Protein AF-A0A9R1VV46-F1 (afdb_monomer_lite)

Radius of gyration: 13.92 Å; chains: 1; bounding box: 42×30×29 Å

Foldseek 3Di:
DVCVVVVVDPFDALVVLVVCLVPDPDPDPVNVLSVVQNVCCVQFNPDPPRGTDCVVVVPDDPPDPPVPDPVVVVSVVRVVVVVVPDDDD

Structure (mmCIF, N/CA/C/O backbone):
data_AF-A0A9R1VV46-F1
#
_entry.id   AF-A0A9R1VV46-F1
#
loop_
_atom_site.group_PDB
_atom_site.id
_atom_site.type_symbol
_atom_site.label_atom_id
_atom_site.label_alt_id
_atom_site.label_comp_id
_atom_site.label_asym_id
_atom_site.label_entity_id
_atom_site.label_seq_id
_atom_site.pdbx_PDB_ins_code
_atom_site.Cartn_x
_atom_site.Cartn_y
_atom_site.Cartn_z
_atom_site.occupancy
_atom_site.B_iso_or_equiv
_atom_site.auth_seq_id
_atom_site.auth_comp_id
_atom_site.auth_asym_id
_atom_site.auth_atom_id
_atom_site.pdbx_PDB_model_num
ATOM 1 N N . MET A 1 1 ? -11.783 10.663 -0.814 1.00 59.41 1 MET A N 1
ATOM 2 C CA . MET A 1 1 ? -11.952 9.918 0.455 1.00 59.41 1 MET A CA 1
ATOM 3 C C . MET A 1 1 ? -10.819 10.223 1.426 1.00 59.41 1 MET A C 1
ATOM 5 O O . MET A 1 1 ? -11.081 10.962 2.359 1.00 59.41 1 MET A O 1
ATOM 9 N N . ILE A 1 2 ? -9.564 9.836 1.168 1.00 58.78 2 ILE A N 1
ATOM 10 C CA . ILE A 1 2 ? -8.426 10.206 2.042 1.00 58.78 2 ILE A CA 1
ATOM 11 C C . ILE A 1 2 ? -8.186 11.716 2.135 1.00 58.78 2 ILE A C 1
ATOM 13 O O . ILE A 1 2 ? -8.070 12.252 3.229 1.00 58.78 2 ILE A O 1
ATOM 17 N N . GLN A 1 3 ? -8.235 12.446 1.016 1.00 56.25 3 GLN A N 1
ATOM 18 C CA . GLN A 1 3 ? -8.104 13.907 1.076 1.00 56.25 3 GLN A CA 1
ATOM 19 C C . GLN A 1 3 ? -9.221 14.581 1.885 1.00 56.25 3 GLN A C 1
ATOM 21 O O . GLN A 1 3 ? -9.012 15.663 2.409 1.00 56.25 3 GLN A O 1
ATOM 26 N N . GLN A 1 4 ? -10.394 13.946 2.026 1.00 60.41 4 GLN A N 1
ATOM 27 C CA . GLN A 1 4 ? -11.455 14.461 2.896 1.00 60.41 4 GLN A CA 1
ATOM 28 C C . GLN A 1 4 ? -11.176 14.173 4.377 1.00 60.41 4 GLN A C 1
ATOM 30 O O . GLN A 1 4 ? -11.545 14.998 5.204 1.00 60.41 4 GLN A O 1
ATOM 35 N N . GLN A 1 5 ? -10.507 13.058 4.706 1.00 63.03 5 GLN A N 1
ATOM 36 C CA . GLN A 1 5 ? -10.076 12.748 6.078 1.00 63.03 5 GLN A CA 1
ATOM 37 C C . GLN A 1 5 ? -9.013 13.732 6.576 1.00 63.03 5 GLN A C 1
ATOM 39 O O . GLN A 1 5 ? -9.055 14.144 7.729 1.00 63.03 5 GLN A O 1
ATOM 44 N N . PHE A 1 6 ? -8.113 14.162 5.692 1.00 66.88 6 PHE A N 1
ATOM 45 C CA . PHE A 1 6 ? -7.021 15.079 6.026 1.00 66.88 6 PHE A CA 1
ATOM 46 C C . PHE A 1 6 ? -7.217 16.481 5.433 1.00 66.88 6 PHE A C 1
ATOM 48 O O . PHE A 1 6 ? -6.256 17.207 5.218 1.00 66.88 6 PHE A O 1
ATOM 55 N N . LYS A 1 7 ? -8.467 16.896 5.180 1.00 58.75 7 LYS A N 1
ATOM 56 C CA . LYS A 1 7 ? -8.822 18.189 4.549 1.00 58.75 7 LYS A CA 1
ATOM 57 C C . LYS A 1 7 ? -8.254 19.423 5.270 1.00 58.75 7 LYS A C 1
ATOM 59 O O . LYS A 1 7 ? -8.197 20.495 4.677 1.00 58.75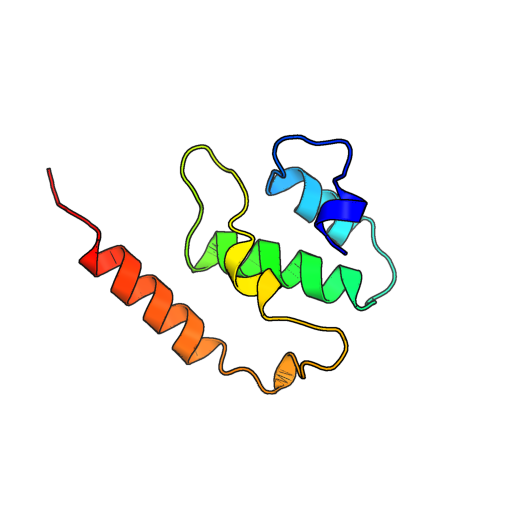 7 LYS A O 1
ATOM 64 N N . LYS A 1 8 ? -7.894 19.281 6.550 1.00 54.97 8 LYS A N 1
ATOM 65 C CA . LYS A 1 8 ? -7.287 20.326 7.387 1.00 54.97 8 LYS A CA 1
ATOM 66 C C . LYS A 1 8 ? -5.766 20.418 7.237 1.00 54.97 8 LYS A C 1
ATOM 68 O O . LYS A 1 8 ? -5.204 21.459 7.558 1.00 54.97 8 LYS A O 1
ATOM 73 N N . ASP A 1 9 ? -5.123 19.367 6.740 1.00 57.72 9 ASP A N 1
ATOM 74 C CA . ASP A 1 9 ? -3.679 19.297 6.575 1.00 57.72 9 ASP A CA 1
ATOM 75 C C . ASP A 1 9 ? -3.317 19.593 5.121 1.00 57.72 9 ASP A C 1
ATOM 77 O O . ASP A 1 9 ? -3.583 18.811 4.209 1.00 57.72 9 ASP A O 1
ATOM 81 N N . SER A 1 10 ? -2.655 20.725 4.895 1.00 58.16 10 SER A N 1
ATOM 82 C CA . SER A 1 10 ? -2.093 21.086 3.588 1.00 58.16 10 SER A CA 1
ATOM 83 C C . SER A 1 10 ? -1.004 20.108 3.1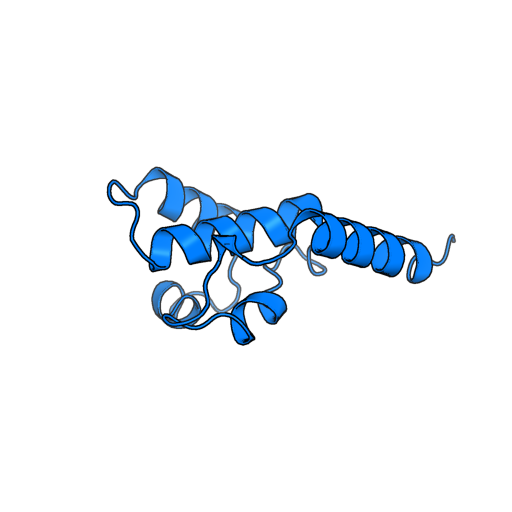20 1.00 58.16 10 SER A C 1
ATOM 85 O O . SER A 1 10 ? -0.675 20.068 1.935 1.00 58.16 10 SER A O 1
ATOM 87 N N . ILE A 1 11 ? -0.458 19.294 4.034 1.00 63.75 11 ILE A N 1
ATOM 88 C CA . ILE A 1 11 ? 0.504 18.225 3.756 1.00 63.75 11 ILE A CA 1
ATOM 89 C C . ILE A 1 11 ? 0.152 17.001 4.600 1.00 63.75 11 ILE A C 1
ATOM 91 O O . ILE A 1 11 ? 0.273 17.019 5.824 1.00 63.75 11 ILE A O 1
ATOM 95 N N . ILE A 1 12 ? -0.199 15.901 3.940 1.00 72.31 12 ILE A N 1
ATOM 96 C CA . ILE A 1 12 ? -0.527 14.648 4.618 1.00 72.31 12 ILE A CA 1
ATOM 97 C C . ILE A 1 12 ? 0.778 13.911 4.928 1.00 72.31 12 ILE A C 1
ATOM 99 O O . ILE A 1 12 ? 1.517 13.512 4.022 1.00 72.31 12 ILE A O 1
ATOM 103 N N . ARG A 1 13 ? 1.076 13.769 6.223 1.00 75.31 13 ARG A N 1
ATOM 104 C CA . ARG A 1 13 ? 2.279 13.101 6.743 1.00 75.31 13 ARG A CA 1
ATOM 105 C C . ARG A 1 13 ? 1.996 11.639 7.080 1.00 75.31 13 ARG A C 1
ATOM 107 O O . ARG A 1 13 ? 0.916 11.314 7.572 1.00 75.31 13 ARG A O 1
ATOM 114 N N . LEU A 1 14 ? 3.008 10.782 6.924 1.00 76.12 14 LEU A N 1
ATOM 115 C CA . LEU A 1 14 ? 2.908 9.351 7.247 1.00 76.12 14 LEU A CA 1
ATOM 116 C C . LEU A 1 14 ? 2.493 9.096 8.705 1.00 76.12 14 LEU A C 1
ATOM 118 O O . LEU A 1 14 ? 1.734 8.173 8.988 1.00 76.12 14 LEU A O 1
ATOM 122 N N . SER A 1 15 ? 2.968 9.933 9.631 1.00 79.12 15 SER A N 1
ATOM 123 C CA . SER A 1 15 ? 2.657 9.826 11.060 1.00 79.12 15 SER A CA 1
ATOM 124 C C . SER A 1 15 ? 1.173 10.040 11.364 1.00 79.12 15 SER A C 1
ATOM 126 O O . SER A 1 15 ? 0.617 9.326 12.196 1.00 79.12 15 SER A O 1
ATOM 128 N N . ALA A 1 16 ? 0.513 10.968 10.666 1.00 80.81 16 ALA A N 1
ATOM 129 C CA . ALA A 1 16 ? -0.920 11.204 10.818 1.00 80.81 16 ALA A CA 1
ATOM 130 C C . ALA A 1 16 ? -1.730 9.993 10.332 1.00 80.81 16 ALA A C 1
ATOM 132 O O . ALA A 1 16 ? -2.628 9.533 11.033 1.00 80.81 16 ALA A O 1
ATOM 133 N N . ILE A 1 17 ? -1.352 9.419 9.183 1.00 82.31 17 ILE A N 1
ATOM 134 C CA . ILE A 1 17 ? -1.986 8.208 8.640 1.00 82.31 17 ILE A CA 1
ATOM 135 C C . ILE A 1 17 ? -1.803 7.024 9.595 1.00 82.31 17 ILE A C 1
ATOM 137 O O . ILE A 1 17 ? -2.776 6.351 9.927 1.00 82.31 17 ILE A O 1
ATOM 141 N N . LYS A 1 18 ? -0.581 6.802 10.096 1.00 84.62 18 LYS A N 1
ATOM 142 C CA . LYS A 1 18 ? -0.295 5.759 11.091 1.00 84.62 18 LYS A CA 1
ATOM 143 C C . LYS A 1 18 ? -1.195 5.898 12.321 1.00 84.62 18 LYS A C 1
ATOM 145 O O . LYS A 1 18 ? -1.771 4.908 12.759 1.00 84.62 18 LYS A O 1
ATOM 150 N N . ASN A 1 19 ? -1.325 7.105 12.869 1.00 84.44 19 ASN A N 1
ATOM 151 C CA . ASN A 1 19 ? -2.142 7.332 14.061 1.00 84.44 19 ASN A CA 1
ATOM 152 C C . ASN A 1 19 ? -3.622 7.015 13.808 1.00 84.44 19 ASN A C 1
ATOM 154 O O . ASN A 1 19 ? -4.253 6.408 14.666 1.00 84.44 19 ASN A O 1
ATOM 158 N N . VAL A 1 20 ? -4.149 7.360 12.628 1.00 84.69 20 VAL A N 1
ATOM 159 C CA . VAL A 1 20 ? -5.525 7.017 12.224 1.00 84.69 20 VAL A CA 1
ATOM 160 C C . VAL A 1 20 ? -5.711 5.506 12.080 1.00 84.69 20 VAL A C 1
ATOM 162 O O . VAL A 1 20 ? -6.729 4.975 12.513 1.00 84.69 20 VAL A O 1
ATOM 165 N N . ILE A 1 21 ? -4.741 4.793 11.501 1.00 85.31 21 ILE A N 1
ATOM 166 C CA . ILE A 1 21 ? -4.795 3.327 11.377 1.00 85.31 21 ILE A CA 1
ATOM 167 C C . ILE A 1 21 ? -4.825 2.677 12.763 1.00 85.31 21 ILE A C 1
ATOM 169 O O . ILE A 1 21 ? -5.658 1.812 13.006 1.00 85.31 21 ILE A O 1
ATOM 173 N N . VAL A 1 22 ? -3.949 3.110 13.676 1.00 86.12 22 VAL A N 1
ATOM 174 C CA . VAL A 1 22 ? -3.845 2.547 15.033 1.00 86.12 22 VAL A CA 1
ATOM 175 C C . VAL A 1 22 ? -5.079 2.859 15.885 1.00 86.12 22 VAL A C 1
ATOM 177 O O . VAL A 1 22 ? -5.465 2.039 16.711 1.00 86.12 22 VAL A O 1
ATOM 180 N N . SER A 1 23 ? -5.710 4.022 15.699 1.00 83.69 23 SER A N 1
ATOM 181 C CA . SER A 1 23 ? -6.924 4.394 16.437 1.00 83.69 23 SER A CA 1
ATOM 182 C C . SER A 1 23 ? -8.210 3.800 15.856 1.00 83.69 23 SER A C 1
ATOM 184 O O . SER A 1 23 ? -9.254 3.841 16.508 1.00 83.69 23 SER A O 1
ATOM 186 N N . THR A 1 24 ? -8.161 3.255 14.639 1.00 83.31 24 THR A N 1
ATOM 187 C CA . THR A 1 24 ? -9.327 2.671 13.976 1.00 83.31 24 THR A CA 1
ATOM 188 C C . THR A 1 24 ? -9.569 1.248 14.471 1.00 83.31 24 THR A C 1
ATOM 190 O O . THR A 1 24 ? -8.694 0.392 14.410 1.00 83.31 24 THR A O 1
ATOM 193 N N . THR A 1 25 ? -10.796 0.971 14.907 1.00 80.12 25 THR A N 1
ATOM 194 C CA . THR A 1 25 ? -11.227 -0.349 15.399 1.00 80.12 25 THR A CA 1
ATOM 195 C C . THR A 1 25 ? -11.948 -1.196 14.350 1.00 80.12 25 THR A C 1
ATOM 197 O O . THR A 1 25 ? -12.171 -2.383 14.573 1.00 80.12 25 THR A O 1
ATOM 200 N N . GLN A 1 26 ? -12.313 -0.617 13.201 1.00 82.88 26 GLN A N 1
ATOM 201 C CA . GLN A 1 26 ? -13.052 -1.294 12.132 1.00 82.88 26 GLN A CA 1
ATOM 202 C C . GLN A 1 26 ? -12.259 -1.308 10.824 1.00 82.88 26 GLN A C 1
ATOM 204 O O . GLN A 1 26 ? -11.763 -0.279 10.373 1.00 82.88 26 GLN A O 1
ATOM 209 N N . VAL A 1 27 ? -12.198 -2.466 10.167 1.00 80.69 27 VAL A N 1
ATOM 210 C CA . VAL A 1 27 ? -11.533 -2.620 8.863 1.00 80.69 27 VAL A CA 1
ATOM 211 C C . VAL A 1 27 ? -12.488 -2.194 7.743 1.00 80.69 27 VAL A C 1
ATOM 213 O O . VAL A 1 27 ? -13.025 -3.015 6.999 1.00 80.69 27 VAL A O 1
ATOM 216 N N . ASP A 1 28 ? -12.734 -0.890 7.644 1.00 83.88 28 ASP A N 1
ATOM 217 C CA . ASP A 1 28 ? -13.555 -0.295 6.591 1.00 83.88 28 ASP A CA 1
ATOM 218 C C . ASP A 1 28 ? -12.728 0.031 5.328 1.00 83.88 28 ASP A C 1
ATOM 220 O O . ASP A 1 28 ? -11.512 -0.176 5.248 1.00 83.88 28 ASP A O 1
ATOM 224 N N . PHE A 1 29 ? -13.388 0.532 4.283 1.00 81.75 29 PHE A N 1
ATOM 225 C CA . PHE A 1 29 ? -12.697 0.914 3.047 1.00 81.75 29 PHE A CA 1
ATOM 226 C C . PHE A 1 29 ? -11.654 2.023 3.280 1.00 81.75 29 PHE A C 1
ATOM 228 O O . PHE A 1 29 ? -10.619 2.042 2.615 1.00 81.75 29 PHE A O 1
ATOM 235 N N . ASN A 1 30 ? -11.883 2.920 4.245 1.00 81.81 30 ASN A N 1
ATOM 236 C CA . ASN A 1 30 ? -10.928 3.975 4.569 1.00 81.81 30 ASN A CA 1
ATOM 237 C C . ASN A 1 30 ? -9.684 3.418 5.264 1.00 81.81 30 ASN A C 1
ATOM 239 O O . ASN A 1 30 ? -8.581 3.860 4.957 1.00 81.81 30 ASN A O 1
ATOM 243 N N . PHE A 1 31 ? -9.835 2.425 6.143 1.00 85.12 31 PHE A N 1
ATOM 244 C CA . PHE A 1 31 ? -8.722 1.701 6.745 1.00 85.12 31 PHE A CA 1
ATOM 245 C C . PHE A 1 31 ? -7.849 1.056 5.669 1.00 85.12 31 PHE A C 1
ATOM 247 O O . PHE A 1 31 ? -6.637 1.263 5.659 1.00 85.12 31 PHE A O 1
ATOM 254 N N . LYS A 1 32 ? -8.463 0.346 4.709 1.00 86.00 32 LYS A N 1
ATOM 255 C CA . LYS A 1 32 ? -7.739 -0.274 3.585 1.00 86.00 32 LYS A CA 1
ATOM 256 C C . LYS A 1 32 ? -6.976 0.765 2.764 1.00 86.00 32 LYS A C 1
ATOM 258 O O . LYS A 1 32 ? -5.806 0.560 2.458 1.00 86.00 32 LYS A O 1
ATOM 263 N N . LEU A 1 33 ? -7.605 1.901 2.454 1.00 84.25 33 LEU A N 1
ATOM 264 C CA . LEU A 1 33 ? -6.935 2.995 1.751 1.00 84.25 33 LEU A CA 1
ATOM 265 C C . LEU A 1 33 ? -5.775 3.582 2.564 1.00 84.25 33 LEU A C 1
ATOM 267 O O . LEU A 1 33 ? -4.700 3.782 2.009 1.00 84.25 33 LEU A O 1
ATOM 271 N N . ASN A 1 34 ? -5.966 3.843 3.860 1.00 84.75 34 ASN A N 1
ATOM 272 C CA . ASN A 1 34 ? -4.927 4.395 4.734 1.00 84.75 34 ASN A CA 1
ATOM 273 C C . ASN A 1 34 ? -3.730 3.446 4.837 1.00 84.75 34 ASN A C 1
ATOM 275 O O . ASN A 1 34 ? -2.583 3.881 4.717 1.00 84.75 34 ASN A O 1
ATOM 279 N N . PHE A 1 35 ? -3.996 2.147 4.980 1.00 86.06 35 PHE A N 1
ATOM 280 C CA . PHE A 1 35 ? -2.971 1.111 4.969 1.00 86.06 35 PHE A CA 1
ATOM 281 C C . PHE A 1 35 ? -2.206 1.075 3.644 1.00 86.06 35 PHE A C 1
ATOM 283 O O . PHE A 1 35 ? -0.981 1.024 3.654 1.00 86.06 35 PHE A O 1
ATOM 290 N N . LEU A 1 36 ? -2.898 1.175 2.506 1.00 85.81 36 LEU A N 1
ATOM 291 C CA . LEU A 1 36 ? -2.249 1.234 1.195 1.00 85.81 36 LEU A CA 1
ATOM 292 C C . LEU A 1 36 ? -1.346 2.459 1.046 1.00 85.81 36 LEU A C 1
ATOM 294 O O . LEU A 1 36 ? -0.247 2.335 0.513 1.00 85.81 36 LEU A O 1
ATOM 298 N N . VAL A 1 37 ? -1.761 3.630 1.543 1.00 84.00 37 VAL A N 1
ATOM 299 C CA . VAL A 1 37 ? -0.893 4.822 1.517 1.00 84.00 37 VAL A CA 1
ATOM 300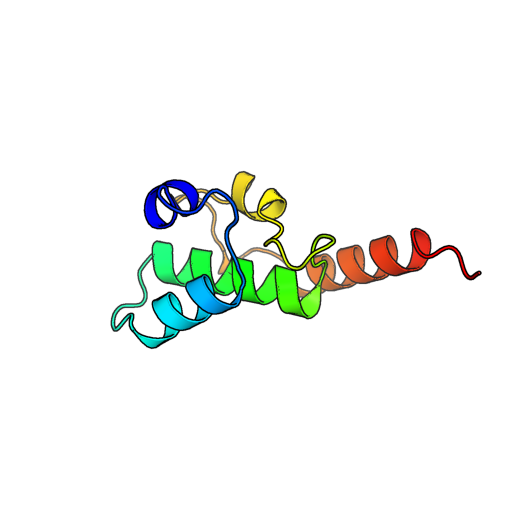 C C . VAL A 1 37 ? 0.380 4.561 2.299 1.00 84.00 37 VAL A C 1
ATOM 302 O O . VAL A 1 37 ? 1.466 4.859 1.807 1.00 84.00 37 VAL A O 1
ATOM 305 N N . LEU A 1 38 ? 0.240 4.008 3.506 1.00 85.44 38 LEU A N 1
ATOM 306 C CA . LEU A 1 38 ? 1.368 3.673 4.361 1.00 85.44 38 LEU A CA 1
ATOM 307 C C . LEU A 1 38 ? 2.288 2.669 3.655 1.00 85.44 38 LEU A C 1
ATOM 309 O O . LEU A 1 38 ? 3.479 2.925 3.533 1.00 85.44 38 LEU A O 1
ATOM 313 N N . PHE A 1 39 ? 1.724 1.591 3.110 1.00 85.44 39 PHE A N 1
ATOM 314 C CA . PHE A 1 39 ? 2.455 0.556 2.388 1.00 85.44 39 PHE A CA 1
ATOM 315 C C . PHE A 1 39 ? 3.258 1.124 1.212 1.00 85.44 39 PHE A C 1
ATOM 317 O O . PHE A 1 39 ? 4.474 0.948 1.164 1.00 85.44 39 PHE A O 1
ATOM 324 N N . VAL A 1 40 ? 2.618 1.860 0.297 1.00 82.12 40 VAL A N 1
ATOM 325 C CA . VAL A 1 40 ? 3.308 2.402 -0.885 1.00 82.12 40 VAL A CA 1
ATOM 326 C C . VAL A 1 40 ? 4.393 3.399 -0.483 1.00 82.12 40 VAL A C 1
ATOM 328 O O . VAL A 1 40 ? 5.493 3.372 -1.028 1.00 82.12 40 VAL A O 1
ATOM 331 N N . ASN A 1 41 ? 4.123 4.267 0.488 1.00 79.69 41 ASN A N 1
ATOM 332 C CA . ASN A 1 41 ? 5.105 5.265 0.903 1.00 79.69 41 ASN A CA 1
ATOM 333 C C . ASN A 1 41 ? 6.273 4.680 1.703 1.00 79.69 41 ASN A C 1
ATOM 335 O O . ASN A 1 41 ? 7.334 5.296 1.752 1.00 79.69 41 ASN A O 1
ATOM 339 N N . THR A 1 42 ? 6.090 3.525 2.342 1.00 80.38 42 THR A N 1
ATOM 340 C CA . THR A 1 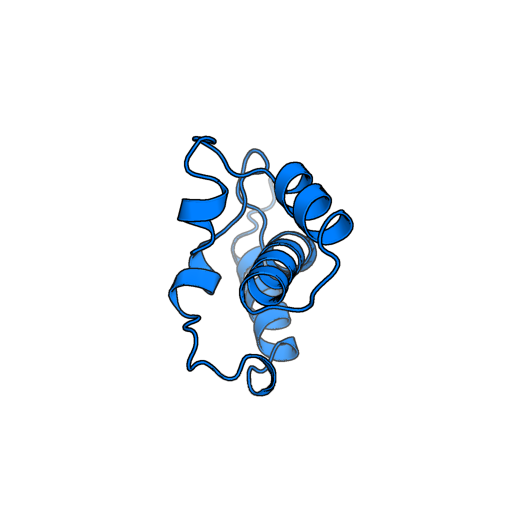42 ? 7.161 2.834 3.065 1.00 80.38 42 THR A CA 1
ATOM 341 C C . THR A 1 42 ? 7.994 1.941 2.146 1.00 80.38 42 THR A C 1
ATOM 343 O O . THR A 1 42 ? 9.212 1.929 2.283 1.00 80.38 42 THR A O 1
ATOM 346 N N . PHE A 1 43 ? 7.369 1.209 1.219 1.00 74.88 43 PHE A N 1
ATOM 347 C CA . PHE A 1 43 ? 8.055 0.187 0.417 1.00 74.88 43 PHE A CA 1
ATOM 348 C C . PHE A 1 43 ? 8.421 0.613 -1.005 1.00 74.88 43 PHE A C 1
ATOM 350 O O . PHE A 1 43 ? 9.338 0.037 -1.580 1.00 74.88 43 PHE A O 1
ATOM 357 N N . CYS A 1 44 ? 7.697 1.562 -1.598 1.00 71.38 44 CYS A N 1
ATOM 358 C CA . CYS A 1 44 ? 7.834 1.886 -3.017 1.00 71.38 44 CYS A CA 1
ATOM 359 C C . CYS A 1 44 ? 8.528 3.231 -3.221 1.00 71.38 44 CYS A C 1
ATOM 361 O O . CYS A 1 44 ? 9.695 3.285 -3.584 1.00 71.38 44 CYS A O 1
ATOM 363 N N . GLU A 1 45 ? 7.801 4.322 -2.991 1.00 66.75 45 GLU A N 1
ATOM 364 C CA . GLU A 1 45 ? 8.249 5.677 -3.302 1.00 66.75 45 GLU A CA 1
ATOM 365 C C . GLU A 1 45 ? 7.648 6.634 -2.267 1.00 66.75 45 GLU A C 1
ATOM 367 O O . GLU A 1 45 ? 6.430 6.828 -2.207 1.00 66.75 45 GLU A O 1
ATOM 372 N N . SER A 1 46 ? 8.507 7.250 -1.454 1.00 62.81 46 SER A N 1
ATOM 373 C CA . SER A 1 46 ? 8.130 8.420 -0.659 1.00 62.81 46 SER A CA 1
ATOM 374 C C . SER A 1 46 ? 8.460 9.682 -1.452 1.00 62.81 46 SER A C 1
ATOM 376 O O . SER A 1 46 ? 9.465 9.736 -2.161 1.00 62.81 46 SER A O 1
ATOM 378 N N . THR A 1 47 ? 7.609 10.707 -1.375 1.00 59.94 47 THR A N 1
ATOM 379 C CA . THR A 1 47 ? 7.947 11.987 -2.016 1.00 59.94 47 THR A CA 1
ATOM 380 C C . THR A 1 47 ? 8.960 12.757 -1.170 1.00 59.94 47 THR A C 1
ATOM 382 O O . THR A 1 47 ? 9.038 12.588 0.054 1.00 59.94 47 THR A O 1
ATOM 385 N N . SER A 1 48 ? 9.731 13.632 -1.817 1.00 57.25 48 SER A N 1
ATOM 386 C CA . SER A 1 48 ? 10.670 14.522 -1.137 1.00 57.25 48 SER A CA 1
ATOM 387 C C . SER A 1 48 ? 9.980 15.300 -0.003 1.00 57.25 48 SER A C 1
ATOM 389 O O . SER A 1 48 ? 8.819 15.700 -0.100 1.00 57.25 48 SER A O 1
ATOM 391 N N . MET A 1 49 ? 10.697 15.487 1.111 1.00 58.75 49 MET A N 1
ATOM 392 C CA . MET A 1 49 ? 10.203 16.134 2.342 1.00 58.75 49 MET A CA 1
ATOM 393 C C . MET A 1 49 ? 9.097 15.378 3.112 1.00 58.75 49 MET A C 1
ATOM 395 O O . MET A 1 49 ? 8.371 15.987 3.899 1.00 58.75 49 MET A O 1
ATOM 399 N N . GLY A 1 50 ? 8.965 14.058 2.938 1.00 58.50 50 GLY A N 1
ATOM 400 C CA . GLY A 1 50 ? 8.110 13.228 3.799 1.00 58.50 50 GLY A CA 1
ATOM 401 C C . GLY A 1 50 ? 6.607 13.420 3.577 1.00 58.50 50 GLY A C 1
ATOM 402 O O . GLY A 1 50 ? 5.806 13.133 4.474 1.00 58.50 50 GLY A O 1
ATOM 403 N N . ARG A 1 51 ? 6.210 13.918 2.397 1.00 65.50 51 ARG A N 1
ATOM 404 C CA . ARG A 1 51 ? 4.797 13.954 1.999 1.00 65.50 51 ARG A CA 1
ATOM 405 C C . ARG A 1 51 ? 4.387 12.584 1.467 1.00 65.50 51 ARG A C 1
ATOM 407 O O . ARG A 1 51 ? 5.173 11.894 0.812 1.00 65.50 51 ARG A O 1
ATOM 414 N N . CYS A 1 52 ? 3.147 12.194 1.734 1.00 67.56 52 CYS A N 1
ATOM 415 C CA . CYS A 1 52 ? 2.628 10.941 1.202 1.00 67.56 52 CYS A CA 1
ATOM 416 C C . CYS A 1 52 ? 2.406 11.055 -0.312 1.00 67.56 52 CYS A C 1
ATOM 418 O O . CYS A 1 52 ? 1.656 11.924 -0.761 1.00 67.56 52 CYS A O 1
ATOM 420 N N . ASN A 1 53 ? 2.982 10.144 -1.093 1.00 69.75 53 ASN A N 1
ATOM 421 C CA . ASN A 1 53 ? 2.580 9.903 -2.467 1.00 69.75 53 ASN A CA 1
ATOM 422 C C . ASN A 1 53 ? 1.155 9.333 -2.472 1.00 69.75 53 ASN A C 1
ATOM 424 O O . ASN A 1 53 ? 0.907 8.241 -1.955 1.00 69.75 53 ASN A O 1
ATOM 428 N N . MET A 1 54 ? 0.216 10.099 -3.026 1.00 70.25 54 MET A N 1
ATOM 429 C CA . MET A 1 54 ? -1.197 9.722 -3.148 1.00 70.25 54 MET A CA 1
ATOM 430 C C . MET A 1 54 ? -1.592 9.316 -4.562 1.00 70.25 54 MET A C 1
ATOM 432 O O . MET A 1 54 ? -2.734 8.917 -4.784 1.00 70.25 54 MET A O 1
ATOM 436 N N . PHE A 1 55 ? -0.661 9.404 -5.511 1.00 71.88 55 PHE A N 1
ATOM 437 C CA . PHE A 1 55 ? -0.901 9.082 -6.910 1.00 71.88 55 PHE A CA 1
ATOM 438 C C . PHE A 1 55 ? -1.513 7.683 -7.130 1.00 71.88 55 PHE A C 1
ATOM 440 O O . PHE A 1 55 ? -2.524 7.600 -7.831 1.00 71.88 55 PHE A O 1
ATOM 447 N N . PRO A 1 56 ? -1.047 6.603 -6.465 1.00 69.69 56 PRO A N 1
ATOM 448 C CA . PRO A 1 56 ? -1.613 5.264 -6.665 1.00 69.69 56 PRO A CA 1
ATOM 449 C C . PRO A 1 56 ? -3.075 5.160 -6.218 1.00 69.69 56 PRO A C 1
ATOM 451 O O . PRO A 1 56 ? -3.861 4.408 -6.785 1.00 69.69 56 PRO A O 1
ATOM 454 N N . LEU A 1 57 ? -3.472 5.950 -5.219 1.00 72.38 57 LEU A N 1
ATOM 455 C CA . LEU A 1 57 ? -4.823 5.925 -4.657 1.00 72.38 57 LEU A CA 1
ATOM 456 C C . LEU A 1 57 ? -5.844 6.577 -5.586 1.00 72.38 57 LEU A C 1
ATOM 458 O O . LEU A 1 57 ? -7.036 6.324 -5.435 1.00 72.38 57 LEU A O 1
ATOM 462 N N . SER A 1 58 ? -5.399 7.412 -6.532 1.00 73.94 58 SER A N 1
ATOM 463 C CA . SER A 1 58 ? -6.290 8.018 -7.526 1.00 73.94 58 SER A CA 1
ATOM 464 C C . SER A 1 58 ? -6.912 6.978 -8.468 1.00 73.94 58 SER A C 1
ATOM 466 O O . SER A 1 58 ? -8.014 7.193 -8.967 1.00 73.94 58 SER A O 1
ATOM 468 N N . TYR A 1 59 ? -6.260 5.821 -8.624 1.00 74.88 59 TYR A N 1
ATOM 469 C CA . TYR A 1 59 ? -6.731 4.694 -9.431 1.00 74.88 59 TYR A CA 1
ATOM 470 C C . TYR A 1 59 ? -7.601 3.699 -8.644 1.00 74.88 59 TYR A C 1
ATOM 472 O O . TYR A 1 59 ? -8.217 2.812 -9.236 1.00 74.88 59 TYR A O 1
ATOM 480 N N . ILE A 1 60 ? -7.680 3.835 -7.314 1.00 80.69 60 ILE A N 1
ATOM 481 C CA . ILE A 1 60 ? -8.431 2.919 -6.449 1.00 80.69 60 ILE A CA 1
ATOM 482 C C . ILE A 1 60 ? -9.795 3.524 -6.117 1.00 80.69 60 ILE A C 1
ATOM 484 O O . ILE A 1 60 ? -9.919 4.571 -5.482 1.00 80.69 60 ILE A O 1
ATOM 488 N N . SER A 1 61 ? -10.848 2.816 -6.514 1.00 78.81 61 SER A N 1
ATOM 489 C CA . SER A 1 61 ? -12.238 3.154 -6.224 1.00 78.81 61 SER A CA 1
ATOM 490 C C . SER A 1 61 ? -12.865 2.124 -5.282 1.00 78.81 61 SER A C 1
ATOM 492 O O . SER A 1 61 ? -12.326 1.042 -5.075 1.00 78.81 61 SER A O 1
ATOM 494 N N . ARG A 1 62 ? -14.062 2.410 -4.751 1.00 75.50 62 ARG A N 1
ATOM 495 C CA . ARG A 1 62 ? -14.827 1.440 -3.938 1.00 75.50 62 ARG A CA 1
ATOM 496 C C . ARG A 1 62 ? -15.168 0.137 -4.670 1.00 75.50 62 ARG A C 1
ATOM 498 O O . ARG A 1 62 ? -15.515 -0.836 -4.015 1.00 75.50 62 ARG A O 1
ATOM 505 N N . ARG A 1 63 ? -15.121 0.138 -6.005 1.00 79.75 63 ARG A N 1
ATOM 506 C CA . ARG A 1 63 ? -15.372 -1.038 -6.851 1.00 79.75 63 ARG A CA 1
ATOM 507 C C . ARG A 1 63 ? -14.088 -1.768 -7.238 1.00 79.75 63 ARG A C 1
ATOM 509 O O . ARG A 1 63 ? -14.163 -2.824 -7.849 1.00 79.75 63 ARG A O 1
ATOM 516 N N . THR A 1 64 ? -12.931 -1.191 -6.927 1.00 82.19 64 THR A N 1
ATOM 517 C CA . THR A 1 64 ? -11.642 -1.803 -7.219 1.00 82.19 64 THR A CA 1
ATOM 518 C C . THR A 1 64 ? -11.414 -2.939 -6.235 1.00 82.19 64 THR A C 1
ATOM 520 O O . THR A 1 64 ? -11.408 -2.726 -5.021 1.00 82.19 64 THR A O 1
ATOM 523 N N . ASP A 1 65 ? -11.216 -4.142 -6.762 1.00 82.50 65 ASP A N 1
ATOM 524 C CA . ASP A 1 65 ? -10.814 -5.285 -5.958 1.00 82.50 65 ASP A CA 1
ATOM 525 C C . ASP A 1 65 ? -9.326 -5.165 -5.606 1.00 82.50 65 ASP A C 1
ATOM 527 O O . ASP A 1 65 ? -8.444 -5.500 -6.392 1.00 82.50 65 ASP A O 1
ATOM 531 N N . ILE A 1 66 ? -9.065 -4.644 -4.407 1.00 82.56 66 ILE A N 1
ATOM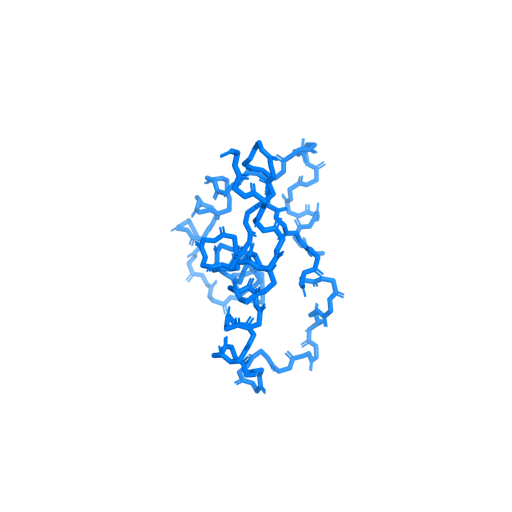 532 C CA . ILE A 1 66 ? -7.720 -4.437 -3.855 1.00 82.56 66 ILE A CA 1
ATOM 533 C C . ILE A 1 66 ? -6.959 -5.769 -3.740 1.00 82.56 66 ILE A C 1
ATOM 535 O O . ILE A 1 66 ? -5.741 -5.785 -3.886 1.00 82.56 66 ILE A O 1
ATOM 539 N N . SER A 1 67 ? -7.646 -6.889 -3.498 1.00 81.94 67 SER A N 1
ATOM 540 C CA . SER A 1 67 ? -7.006 -8.211 -3.395 1.00 81.94 67 SER A CA 1
ATOM 541 C C . SER A 1 67 ? -6.515 -8.743 -4.736 1.00 81.94 67 SER A C 1
ATOM 543 O O . SER A 1 67 ? -5.558 -9.508 -4.757 1.00 81.94 67 SER A O 1
ATOM 545 N N . ASN A 1 68 ? -7.147 -8.336 -5.838 1.00 87.75 68 ASN A N 1
ATOM 546 C CA . ASN A 1 68 ? -6.808 -8.805 -7.182 1.00 87.75 68 ASN A CA 1
ATOM 547 C C . ASN A 1 68 ? -5.672 -7.997 -7.839 1.00 87.75 68 ASN A C 1
ATOM 549 O O . ASN A 1 68 ? -5.309 -8.241 -8.988 1.00 87.75 68 ASN A O 1
ATOM 553 N N . ILE A 1 69 ? -5.131 -6.998 -7.140 1.00 85.50 69 ILE A N 1
ATOM 554 C CA . ILE A 1 69 ? -3.978 -6.233 -7.612 1.00 85.50 69 ILE A CA 1
ATOM 555 C C . ILE A 1 69 ? -2.711 -7.044 -7.342 1.00 85.50 69 ILE A C 1
ATOM 557 O O . ILE A 1 69 ? -2.486 -7.517 -6.227 1.00 85.50 69 ILE A O 1
ATOM 561 N N . ASP A 1 70 ? -1.851 -7.150 -8.352 1.00 87.56 70 ASP A N 1
ATOM 562 C CA . ASP A 1 70 ? -0.522 -7.732 -8.196 1.00 87.56 70 ASP A CA 1
ATOM 563 C C . ASP A 1 70 ? 0.415 -6.753 -7.474 1.00 87.56 70 ASP A C 1
ATOM 565 O O . ASP A 1 70 ? 1.141 -5.953 -8.073 1.00 87.56 70 ASP A O 1
ATOM 569 N N . TRP A 1 71 ? 0.367 -6.801 -6.144 1.00 86.19 71 TRP A N 1
ATOM 570 C CA . TRP A 1 71 ? 1.190 -5.957 -5.283 1.00 86.19 71 TRP A CA 1
ATOM 571 C C . TRP A 1 71 ? 2.684 -6.261 -5.408 1.00 86.19 71 TRP A C 1
ATOM 573 O O . TRP A 1 71 ? 3.497 -5.359 -5.216 1.00 86.19 71 TRP A O 1
ATOM 583 N N . CYS A 1 72 ? 3.056 -7.500 -5.738 1.00 87.44 72 CYS A N 1
ATOM 584 C CA . CYS A 1 72 ? 4.452 -7.902 -5.875 1.00 87.44 72 CYS A CA 1
ATOM 585 C C . CYS A 1 72 ? 5.089 -7.243 -7.097 1.00 87.44 72 CYS A C 1
ATOM 587 O O . CYS A 1 72 ? 6.123 -6.585 -6.961 1.00 87.44 72 CYS A O 1
ATOM 589 N N . ASN A 1 73 ? 4.444 -7.351 -8.261 1.00 87.00 73 ASN A N 1
ATOM 590 C CA . ASN A 1 73 ? 4.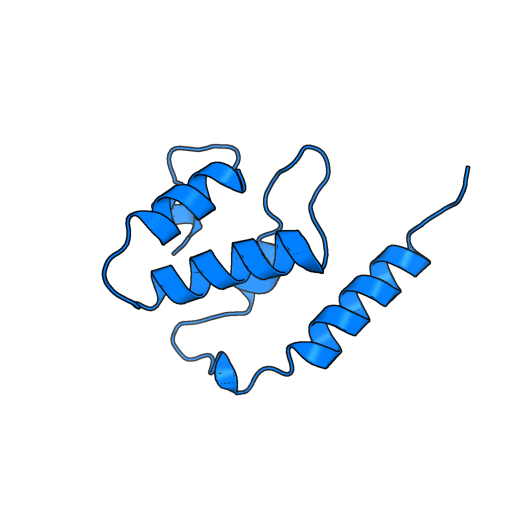905 -6.670 -9.467 1.00 87.00 73 ASN A CA 1
ATOM 591 C C . ASN A 1 73 ? 4.856 -5.149 -9.301 1.00 87.00 73 ASN A C 1
ATOM 593 O O . ASN A 1 73 ? 5.819 -4.473 -9.648 1.00 87.00 73 ASN A O 1
ATOM 597 N N . TYR A 1 74 ? 3.814 -4.605 -8.662 1.00 84.25 74 TYR A N 1
ATOM 598 C CA . TYR A 1 74 ? 3.749 -3.171 -8.377 1.00 84.25 74 TYR A CA 1
ATOM 599 C C . TYR A 1 74 ? 4.947 -2.673 -7.548 1.00 84.25 74 TYR A C 1
ATOM 601 O O . TYR A 1 74 ? 5.543 -1.645 -7.878 1.00 84.25 74 TYR A O 1
ATOM 609 N N . VAL A 1 75 ? 5.324 -3.386 -6.479 1.00 84.00 75 VAL A N 1
ATOM 610 C CA . VAL A 1 75 ? 6.485 -3.021 -5.649 1.00 84.00 75 VAL A CA 1
ATOM 611 C C . VAL A 1 75 ? 7.776 -3.121 -6.457 1.00 84.00 75 VAL A C 1
ATOM 613 O O . VAL A 1 75 ? 8.589 -2.198 -6.411 1.00 84.00 75 VAL A O 1
ATOM 616 N N . LEU A 1 76 ? 7.956 -4.199 -7.224 1.00 84.38 76 LEU A N 1
ATOM 617 C CA . LEU A 1 76 ? 9.129 -4.377 -8.082 1.00 84.38 76 LEU A CA 1
ATOM 618 C C . LEU A 1 76 ? 9.256 -3.249 -9.111 1.00 84.38 76 LEU A C 1
ATOM 620 O O . LEU A 1 76 ? 10.331 -2.663 -9.229 1.00 84.38 76 LEU A O 1
ATOM 624 N N . ASP A 1 77 ? 8.168 -2.876 -9.781 1.00 84.62 77 ASP A N 1
ATOM 625 C CA . ASP A 1 77 ? 8.152 -1.777 -10.747 1.00 84.62 77 ASP A CA 1
ATOM 626 C C . ASP A 1 77 ? 8.526 -0.442 -10.096 1.00 84.62 77 ASP A C 1
ATOM 628 O O . ASP A 1 77 ? 9.296 0.335 -10.664 1.00 84.62 77 ASP A O 1
ATOM 632 N N . CYS A 1 78 ? 8.023 -0.171 -8.887 1.00 81.25 78 CYS A N 1
ATOM 633 C CA . CYS A 1 78 ? 8.408 1.019 -8.126 1.00 81.25 78 CYS A CA 1
ATOM 634 C C . CYS A 1 78 ? 9.905 1.028 -7.792 1.00 81.25 78 CYS A C 1
ATOM 636 O O . CYS A 1 78 ? 10.575 2.050 -7.962 1.00 81.25 78 CYS A O 1
ATOM 638 N N . LEU A 1 79 ? 10.451 -0.109 -7.356 1.00 80.12 79 LEU A N 1
ATOM 639 C CA . LEU A 1 79 ? 11.873 -0.239 -7.035 1.00 80.12 79 LEU A CA 1
ATOM 640 C C . LEU A 1 79 ? 12.750 -0.063 -8.279 1.00 80.12 79 LEU A C 1
ATOM 642 O O . LEU A 1 79 ? 13.755 0.644 -8.224 1.00 80.12 79 LEU A O 1
ATOM 646 N N . VAL A 1 80 ? 12.359 -0.656 -9.410 1.00 82.38 80 VAL A N 1
ATOM 647 C CA . VAL A 1 80 ? 13.066 -0.516 -10.690 1.00 82.38 80 VAL A CA 1
ATOM 648 C C . VAL A 1 80 ? 13.041 0.936 -11.164 1.00 82.38 80 VAL A C 1
ATOM 650 O O . VAL A 1 80 ? 14.092 1.471 -11.511 1.00 82.38 80 VAL A O 1
ATOM 653 N N . ARG A 1 81 ? 11.886 1.616 -11.124 1.00 78.81 81 ARG A N 1
ATOM 654 C CA . ARG A 1 81 ? 11.795 3.047 -11.470 1.00 78.81 81 ARG A CA 1
ATOM 655 C C . ARG A 1 81 ? 12.657 3.913 -10.564 1.00 78.81 81 ARG A C 1
ATOM 657 O O . ARG A 1 81 ? 13.378 4.771 -11.069 1.00 78.81 81 ARG A O 1
ATOM 664 N N . THR A 1 82 ? 12.616 3.674 -9.255 1.00 74.62 82 THR A N 1
ATOM 665 C CA . THR A 1 82 ? 13.424 4.416 -8.279 1.00 74.62 82 THR A CA 1
ATOM 666 C C . THR A 1 82 ? 14.914 4.213 -8.542 1.00 74.62 82 THR A C 1
ATOM 668 O O . THR A 1 82 ? 15.662 5.184 -8.598 1.00 74.62 82 THR A O 1
ATOM 671 N N . LYS A 1 83 ? 15.342 2.970 -8.796 1.00 76.88 83 LYS A N 1
ATOM 672 C CA . LYS A 1 83 ? 16.726 2.646 -9.164 1.00 76.88 83 LYS A CA 1
ATOM 673 C C . LYS A 1 83 ? 17.148 3.308 -10.477 1.00 76.88 83 LYS A C 1
ATOM 675 O O . LYS A 1 83 ? 18.245 3.840 -10.551 1.00 76.88 83 LYS A O 1
ATOM 680 N N . ASN A 1 84 ? 16.296 3.294 -11.498 1.00 74.62 84 ASN A N 1
ATOM 681 C CA . ASN A 1 84 ? 16.603 3.899 -12.798 1.00 74.62 84 ASN A CA 1
ATOM 682 C C . ASN A 1 84 ? 16.615 5.434 -12.747 1.00 74.62 84 ASN A C 1
ATOM 684 O O . ASN A 1 84 ? 17.310 6.067 -13.533 1.00 74.62 84 ASN A O 1
ATOM 688 N N . SER A 1 85 ? 15.850 6.028 -11.828 1.00 69.88 85 SER A N 1
ATOM 689 C CA . SER A 1 85 ? 15.813 7.478 -11.595 1.00 69.88 85 SER A CA 1
ATOM 690 C C . SER A 1 85 ? 16.944 7.954 -10.679 1.00 69.88 85 SER A C 1
ATOM 692 O O . SER A 1 85 ? 17.137 9.157 -10.510 1.00 69.88 85 SER A O 1
ATOM 694 N N . TYR A 1 86 ? 17.680 7.024 -10.065 1.00 66.69 86 TYR A N 1
ATOM 695 C CA . TYR A 1 86 ? 18.817 7.331 -9.215 1.00 66.69 86 TYR A CA 1
ATOM 696 C C . TYR A 1 86 ? 20.021 7.706 -10.079 1.00 66.69 86 TYR A C 1
ATOM 698 O O . TYR A 1 86 ? 20.621 6.859 -10.738 1.00 66.69 86 TYR A O 1
ATOM 706 N N . VAL A 1 87 ? 20.383 8.987 -10.054 1.00 66.44 87 VAL A N 1
ATOM 707 C CA . VAL A 1 87 ? 21.641 9.479 -10.616 1.00 66.44 87 VAL A CA 1
ATOM 708 C C . VAL A 1 87 ? 22.662 9.509 -9.473 1.00 66.44 87 VAL A C 1
ATOM 710 O O . VAL A 1 87 ? 22.488 10.312 -8.551 1.00 66.44 87 VAL A O 1
ATOM 713 N N . PRO A 1 88 ? 23.675 8.621 -9.465 1.00 61.41 88 PRO A N 1
ATOM 714 C CA . PRO A 1 88 ? 24.745 8.692 -8.479 1.00 61.41 88 PRO A CA 1
ATOM 715 C C . PRO A 1 88 ? 25.528 10.000 -8.670 1.00 61.41 88 PRO A C 1
ATOM 717 O O . PRO A 1 88 ? 25.814 10.381 -9.805 1.00 61.41 88 PRO A O 1
ATOM 720 N N . TYR A 1 89 ? 25.806 10.687 -7.558 1.00 56.69 89 TYR A N 1
ATOM 721 C CA . TYR A 1 89 ? 26.646 11.891 -7.502 1.00 56.69 89 TYR A CA 1
ATOM 722 C C . TYR A 1 89 ? 28.110 11.576 -7.812 1.00 56.69 89 TYR A C 1
ATOM 724 O O . TYR A 1 89 ? 28.578 10.501 -7.370 1.00 56.69 89 TYR A O 1
#

Secondary structure (DSSP, 8-state):
-HHHHTTT-SS-BHHHHHHHHHH--S--HHHHHHHHHHHHHHHT-PPGGGB---GGGGG--TTS-GGGS-HHHHHHHHHHHHHHH----

Organism: Lactuca sativa (NCBI:txid4236)

pLDDT: mean 75.67, std 9.81, range [54.97, 87.75]

Sequence (89 aa):
MIQQQFKKDSIIRLSAIKNVIVSTTQVDFNFKLNFLVLFVNTFCESTSMGRCNMFPLSYISRRTDISNIDWCNYVLDCLVRTKNSYVPY